Protein AF-A0A1U7JL25-F1 (afdb_monomer_lite)

Structure (mmCIF, N/CA/C/O backbone):
data_AF-A0A1U7JL25-F1
#
_entry.id   AF-A0A1U7JL25-F1
#
loop_
_atom_site.group_PDB
_atom_site.id
_atom_site.type_symbol
_atom_site.label_atom_id
_atom_site.label_alt_id
_atom_site.label_comp_id
_atom_site.label_asym_id
_atom_site.label_entity_id
_atom_site.label_seq_id
_atom_site.pdbx_PDB_ins_code
_atom_site.Cartn_x
_atom_site.Cartn_y
_atom_site.Cartn_z
_atom_site.occupancy
_atom_site.B_iso_or_equiv
_atom_site.auth_seq_id
_atom_site.auth_comp_id
_atom_site.auth_asym_id
_atom_site.auth_atom_id
_atom_site.pdbx_PDB_model_num
ATOM 1 N N . MET A 1 1 ? -29.634 47.310 18.943 1.00 49.72 1 MET A N 1
ATOM 2 C CA . MET A 1 1 ? -30.437 47.659 17.751 1.00 49.72 1 MET A CA 1
ATOM 3 C C . MET A 1 1 ? -29.432 48.065 16.679 1.00 49.72 1 MET A C 1
ATOM 5 O O . MET A 1 1 ? -28.912 49.161 16.789 1.00 49.72 1 MET A O 1
ATOM 9 N N . SER A 1 2 ? -28.923 47.222 15.783 1.00 41.75 2 SER A N 1
ATOM 10 C CA . SER A 1 2 ? -29.426 46.081 14.990 1.00 41.75 2 SER A CA 1
ATOM 11 C C . SER A 1 2 ? -28.538 44.820 15.181 1.00 41.75 2 SER A C 1
ATOM 13 O O . SER A 1 2 ? -27.331 44.981 15.289 1.00 41.75 2 SER A O 1
ATOM 15 N N . VAL A 1 3 ? -29.048 43.595 15.422 1.00 50.41 3 VAL A N 1
ATOM 16 C CA . VAL A 1 3 ? -29.727 42.686 14.449 1.00 50.41 3 VAL A CA 1
ATOM 17 C C . VAL A 1 3 ? -28.703 42.297 13.357 1.00 50.41 3 VAL A C 1
ATOM 19 O O . VAL A 1 3 ? -28.267 43.210 12.670 1.00 50.41 3 VAL A O 1
ATOM 22 N N . ILE A 1 4 ? -28.208 41.072 13.109 1.00 45.22 4 ILE A N 1
ATOM 23 C CA . ILE A 1 4 ? -28.579 39.652 13.337 1.00 45.22 4 ILE A CA 1
ATOM 24 C C . ILE A 1 4 ? -27.309 38.828 12.936 1.00 45.22 4 ILE A C 1
ATOM 26 O O . ILE A 1 4 ? -26.629 39.219 11.993 1.00 45.22 4 ILE A O 1
ATOM 30 N N . GLU A 1 5 ? -26.752 37.939 13.766 1.00 57.09 5 GLU A N 1
ATOM 31 C CA . GLU A 1 5 ? -26.760 36.459 13.629 1.00 57.09 5 GLU A CA 1
ATOM 32 C C . GLU A 1 5 ? -26.888 35.877 12.201 1.00 57.09 5 GLU A C 1
ATOM 34 O O . GLU A 1 5 ? -27.988 35.821 11.695 1.00 57.09 5 GLU A O 1
ATOM 39 N N . GLU A 1 6 ? -25.806 35.379 11.589 1.00 47.94 6 GLU A N 1
ATOM 40 C CA . GLU A 1 6 ? -25.799 34.195 10.690 1.00 47.94 6 GLU A CA 1
ATOM 41 C C . GLU A 1 6 ? -24.325 33.765 10.513 1.00 47.94 6 GLU A C 1
ATOM 43 O O . GLU A 1 6 ? -23.496 34.543 10.048 1.00 47.94 6 GLU A O 1
ATOM 48 N N . THR A 1 7 ? -23.829 32.686 11.128 1.00 48.19 7 THR A N 1
ATOM 49 C CA . THR A 1 7 ? -23.955 31.275 10.704 1.00 48.19 7 THR A CA 1
ATOM 50 C C . THR A 1 7 ? -23.716 31.078 9.211 1.00 48.19 7 THR A C 1
ATOM 52 O O . THR A 1 7 ? -24.637 31.189 8.417 1.00 48.19 7 THR A O 1
ATOM 55 N N . GLY A 1 8 ? -22.485 30.734 8.836 1.00 46.31 8 GLY A N 1
ATOM 56 C CA . GLY A 1 8 ? -22.171 30.411 7.449 1.00 46.31 8 GLY A CA 1
ATOM 57 C C . GLY A 1 8 ? -20.694 30.133 7.237 1.00 46.31 8 GLY A C 1
ATOM 58 O O . GLY A 1 8 ? -20.029 30.846 6.492 1.00 46.31 8 GLY A O 1
ATOM 59 N N . ASP A 1 9 ? -20.169 29.101 7.905 1.00 45.44 9 ASP A N 1
ATOM 60 C CA . ASP A 1 9 ? -18.993 28.359 7.429 1.00 45.44 9 ASP A CA 1
ATOM 61 C C . ASP A 1 9 ? -19.380 27.680 6.104 1.00 45.44 9 ASP A C 1
ATOM 63 O O . ASP A 1 9 ? -19.581 26.477 6.023 1.00 45.44 9 ASP A O 1
ATOM 67 N N . GLU A 1 10 ? -19.586 28.485 5.061 1.00 53.47 10 GLU A N 1
ATOM 68 C CA . GLU A 1 10 ? -20.107 28.074 3.757 1.00 53.47 10 GLU A CA 1
ATOM 69 C C . GLU A 1 10 ? -18.954 27.575 2.877 1.00 53.47 10 GLU A C 1
ATOM 71 O O . GLU A 1 10 ? -18.700 28.004 1.751 1.00 53.47 10 GLU A O 1
ATOM 76 N N . ARG A 1 11 ? -18.181 26.661 3.455 1.00 55.88 11 ARG A N 1
ATOM 77 C CA . ARG A 1 11 ? -17.374 25.702 2.719 1.00 55.88 11 ARG A CA 1
ATOM 78 C C . ARG A 1 11 ? -17.712 24.342 3.264 1.00 55.88 11 ARG A C 1
ATOM 80 O O . ARG A 1 11 ? -16.822 23.651 3.741 1.00 55.88 11 ARG A O 1
ATOM 87 N N . ASP A 1 12 ? -18.977 23.954 3.153 1.00 53.22 12 ASP A N 1
ATOM 88 C CA . ASP A 1 12 ? -19.369 22.558 3.241 1.00 53.22 12 ASP A CA 1
ATOM 89 C C . ASP A 1 12 ? -18.487 21.821 2.231 1.00 53.22 12 ASP A C 1
ATOM 91 O O . ASP A 1 12 ? -18.699 21.931 1.014 1.00 53.22 12 ASP A O 1
ATOM 95 N N . PRO A 1 13 ? -17.435 21.103 2.661 1.00 58.16 13 PRO A N 1
ATOM 96 C CA . PRO A 1 13 ? -16.623 20.416 1.699 1.00 58.16 13 PRO A CA 1
ATOM 97 C C . PRO A 1 13 ? -17.545 19.289 1.271 1.00 58.16 13 PRO A C 1
ATOM 99 O O . PRO A 1 13 ? -17.840 18.390 2.061 1.00 58.16 13 PRO A O 1
ATOM 102 N N . LEU A 1 14 ? -18.002 19.302 0.020 1.00 57.62 14 LEU A N 1
ATOM 103 C CA . LEU A 1 14 ? -18.637 18.131 -0.592 1.00 57.62 14 LEU A CA 1
ATOM 104 C C . LEU A 1 14 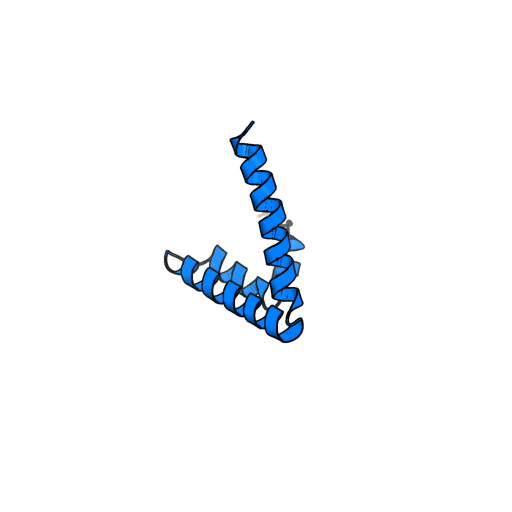? -17.810 16.866 -0.288 1.00 57.62 14 LEU A C 1
ATOM 106 O O . LEU A 1 14 ? -18.361 15.791 -0.083 1.00 57.62 14 LEU A O 1
ATOM 110 N N . PHE A 1 15 ? -16.498 17.046 -0.119 1.00 54.25 15 PHE A N 1
ATOM 111 C CA . PHE A 1 15 ? -15.530 16.101 0.418 1.00 54.25 15 PHE A CA 1
ATOM 112 C C . PHE A 1 15 ? -15.884 15.480 1.789 1.00 54.25 15 PHE A C 1
ATOM 114 O O . PHE A 1 15 ? -15.793 14.266 1.925 1.00 54.25 15 PHE A O 1
ATOM 121 N N . MET A 1 16 ? -16.326 16.246 2.796 1.00 53.19 16 MET A N 1
ATOM 122 C CA . MET A 1 16 ? -16.732 15.708 4.106 1.00 53.19 16 MET A CA 1
ATOM 123 C C . MET A 1 16 ? -18.026 14.898 4.008 1.00 53.19 16 MET A C 1
ATOM 125 O O . MET A 1 16 ? -18.076 13.790 4.534 1.00 53.19 16 MET A O 1
ATOM 129 N N . ARG A 1 17 ? -19.054 15.371 3.285 1.00 55.84 17 ARG A N 1
ATOM 130 C CA . ARG A 1 17 ? -20.279 14.570 3.063 1.00 55.84 17 ARG A CA 1
ATOM 131 C C . ARG A 1 17 ? -19.989 13.293 2.272 1.00 55.84 17 ARG A C 1
ATOM 133 O O . ARG A 1 17 ? -20.567 12.260 2.591 1.00 55.84 17 ARG A O 1
ATOM 140 N N . LEU A 1 18 ? -19.073 13.336 1.302 1.00 55.06 18 LEU A N 1
ATOM 141 C CA . LEU A 1 18 ? -18.665 12.166 0.517 1.00 55.06 18 LEU A CA 1
ATOM 142 C C . LEU A 1 18 ? -17.840 11.166 1.349 1.00 55.06 18 LEU A C 1
ATOM 144 O O . LEU A 1 18 ? -18.036 9.962 1.216 1.00 55.06 18 LEU A O 1
ATOM 148 N N . LEU A 1 19 ? -16.989 11.646 2.265 1.00 52.69 19 LEU A N 1
ATOM 149 C CA . LEU A 1 19 ? -16.266 10.820 3.243 1.00 52.69 19 LEU A CA 1
ATOM 150 C C . LEU A 1 19 ? -17.204 10.181 4.280 1.00 52.69 19 LEU A C 1
ATOM 152 O O . LEU A 1 19 ? -17.000 9.028 4.650 1.00 52.69 19 LEU A O 1
ATOM 156 N N . PHE A 1 20 ? -18.246 10.892 4.723 1.00 50.31 20 PHE A N 1
ATOM 157 C CA . PHE A 1 20 ? -19.247 10.373 5.665 1.00 50.31 20 PHE A CA 1
ATOM 158 C C . PHE A 1 20 ? -20.267 9.416 5.026 1.00 50.31 20 PHE A C 1
ATOM 160 O O . PHE A 1 20 ? -20.885 8.636 5.747 1.00 50.31 20 PHE A O 1
ATOM 167 N N . LEU A 1 21 ? -20.432 9.436 3.698 1.00 49.47 21 LEU A N 1
ATOM 168 C CA . LEU A 1 21 ? -21.313 8.507 2.980 1.00 49.47 21 LEU A CA 1
ATOM 169 C C . LEU A 1 21 ? -20.669 7.133 2.754 1.00 49.47 21 LEU A C 1
ATOM 171 O O . LEU A 1 21 ? -21.374 6.165 2.483 1.00 49.47 21 LEU A O 1
ATOM 175 N N . VAL A 1 22 ? -19.341 7.038 2.866 1.00 50.81 22 VAL A N 1
ATOM 176 C CA . VAL A 1 22 ? -18.625 5.764 2.808 1.00 50.81 22 VAL A CA 1
ATOM 177 C C . VAL A 1 22 ? -18.553 5.205 4.232 1.00 50.81 22 VAL A C 1
ATOM 179 O O . VAL A 1 22 ? -17.707 5.654 5.010 1.00 50.81 22 VAL A O 1
ATOM 182 N N . PRO A 1 23 ? -19.393 4.217 4.602 1.00 50.00 23 PRO A N 1
ATOM 183 C CA . PRO A 1 23 ? -19.517 3.740 5.985 1.00 50.00 23 PRO A CA 1
ATOM 184 C C . PRO A 1 23 ? -18.201 3.227 6.595 1.00 50.00 23 PRO A C 1
ATOM 186 O O . PRO A 1 23 ? -18.078 3.173 7.813 1.00 50.00 23 PRO A O 1
ATOM 189 N N . ILE A 1 24 ? -17.199 2.902 5.772 1.00 55.16 24 ILE A N 1
ATOM 190 C CA . ILE A 1 24 ? -15.891 2.399 6.219 1.00 55.16 24 ILE A CA 1
ATOM 191 C C . ILE A 1 24 ? -14.854 3.523 6.407 1.00 55.16 24 ILE A C 1
ATOM 193 O O . ILE A 1 24 ? -14.023 3.456 7.311 1.00 55.16 24 ILE A O 1
ATOM 197 N N . ILE A 1 25 ? -14.904 4.577 5.589 1.00 53.31 25 ILE A N 1
ATOM 198 C CA . ILE A 1 25 ? -13.920 5.675 5.597 1.00 53.31 25 ILE A CA 1
ATOM 199 C C . ILE A 1 25 ? -14.357 6.834 6.504 1.00 53.31 25 ILE A C 1
ATOM 201 O O . ILE A 1 25 ? -13.508 7.472 7.126 1.00 53.31 25 ILE A O 1
ATOM 205 N N . GLY A 1 26 ? -15.664 7.056 6.672 1.00 52.56 26 GLY A N 1
ATOM 206 C CA . GLY A 1 26 ? -16.196 8.082 7.575 1.00 52.56 26 GLY A CA 1
ATOM 207 C C . GLY A 1 26 ? -15.883 7.827 9.056 1.00 52.56 26 GLY A C 1
ATOM 208 O O . GLY A 1 26 ? -15.659 8.776 9.805 1.00 52.56 26 GLY A O 1
ATOM 209 N N . TRP A 1 27 ? -15.795 6.558 9.477 1.00 58.31 27 TRP A N 1
ATOM 210 C CA . TRP A 1 27 ? -15.325 6.181 10.821 1.00 58.31 27 TRP A CA 1
ATOM 211 C C . TRP A 1 27 ? -13.819 6.427 10.991 1.00 58.31 27 TRP A C 1
ATOM 213 O O . TRP A 1 27 ? -13.402 7.045 11.967 1.00 58.31 27 TRP A O 1
ATOM 223 N N . LEU A 1 28 ? -13.020 6.055 9.985 1.00 55.78 28 LEU A N 1
ATOM 224 C CA . LEU A 1 28 ? -11.567 6.254 9.960 1.00 55.78 28 LEU A CA 1
ATOM 225 C C . LEU A 1 28 ? -11.174 7.737 10.104 1.00 55.78 28 LEU A C 1
ATOM 227 O O . LEU A 1 28 ? -10.221 8.075 10.805 1.00 55.78 28 LEU A O 1
ATOM 231 N N . PHE A 1 29 ? -1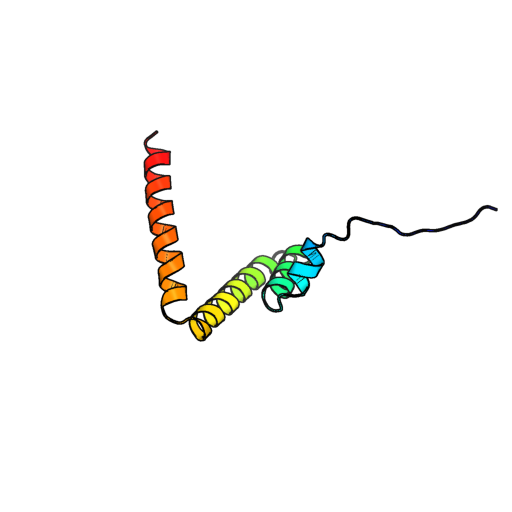1.913 8.631 9.441 1.00 53.34 29 PHE A N 1
ATOM 232 C CA . PHE A 1 29 ? -11.661 10.074 9.490 1.00 53.34 29 PHE A CA 1
ATOM 233 C C . PHE A 1 29 ? -12.138 10.712 10.802 1.00 53.34 29 PHE A C 1
ATOM 235 O O . PHE A 1 29 ? -11.518 11.661 11.281 1.00 53.34 29 PHE A O 1
ATOM 242 N N . ARG A 1 30 ? -13.202 10.176 11.418 1.00 53.78 30 ARG A N 1
ATOM 243 C CA . ARG A 1 30 ? -13.671 10.617 12.740 1.00 53.78 30 ARG A CA 1
ATOM 244 C C . ARG A 1 30 ? -12.627 10.334 13.829 1.00 53.78 30 ARG A C 1
ATOM 246 O O . ARG A 1 30 ? -12.403 11.208 14.662 1.00 53.78 30 ARG A O 1
ATOM 253 N N . ASP A 1 31 ? -11.934 9.195 13.778 1.00 57.12 31 ASP A N 1
ATOM 254 C CA . ASP A 1 31 ? -10.839 8.885 14.714 1.00 57.12 31 ASP A CA 1
ATOM 255 C C . ASP A 1 31 ? -9.574 9.725 14.466 1.00 57.12 31 ASP A C 1
ATOM 257 O O . ASP A 1 31 ? -8.912 10.146 15.416 1.00 57.12 31 ASP A O 1
ATOM 261 N N . ALA A 1 32 ? -9.259 10.038 13.203 1.00 54.28 32 ALA A N 1
ATOM 262 C CA . ALA A 1 32 ? -8.096 10.857 12.849 1.00 54.28 32 ALA A CA 1
ATOM 263 C C . ALA A 1 32 ? -8.226 12.334 13.274 1.00 54.28 32 ALA A C 1
ATOM 265 O O . ALA A 1 32 ? -7.218 12.977 13.559 1.00 54.28 32 ALA A O 1
ATOM 266 N N . VAL A 1 33 ? -9.449 12.877 13.313 1.00 56.56 33 VAL A N 1
ATOM 267 C CA . VAL A 1 33 ? -9.706 14.292 13.641 1.00 56.56 33 VAL A CA 1
ATOM 268 C C . VAL A 1 33 ? -9.856 14.532 15.150 1.00 56.56 33 VAL A C 1
ATOM 270 O O . VAL A 1 33 ? -9.478 15.598 15.630 1.00 56.56 33 VAL A O 1
ATOM 273 N N . TYR A 1 34 ? -10.372 13.563 15.917 1.00 56.59 34 TYR A N 1
ATOM 274 C CA . TYR A 1 34 ? -10.725 13.765 17.334 1.00 56.59 34 TYR A CA 1
ATOM 275 C C . TYR A 1 34 ? -9.791 13.091 18.354 1.00 56.59 34 TYR A C 1
ATOM 277 O O . TYR A 1 34 ? -9.890 13.371 19.551 1.00 56.59 34 TYR A O 1
ATOM 285 N N . GLY A 1 35 ? -8.893 12.199 17.936 1.00 50.03 35 GLY A N 1
ATOM 286 C CA . GLY A 1 35 ? -8.176 11.341 18.876 1.00 50.03 35 GLY A CA 1
ATOM 287 C C . GLY A 1 35 ? -6.828 11.889 19.374 1.00 50.03 35 GLY A C 1
ATOM 288 O O . GLY A 1 35 ? -5.896 12.132 18.610 1.00 50.03 35 GLY A O 1
ATOM 289 N N . LYS A 1 36 ? -6.692 11.983 20.703 1.00 60.19 36 LYS A N 1
ATOM 290 C CA . LYS A 1 36 ? -5.409 12.031 21.440 1.00 60.19 36 LYS A CA 1
ATOM 291 C C . LYS A 1 36 ? -4.594 10.743 21.179 1.00 60.19 36 LYS A C 1
ATOM 293 O O . LYS A 1 36 ? -5.147 9.813 20.616 1.00 60.19 36 LYS A O 1
ATOM 298 N N . SER A 1 37 ? -3.319 10.691 21.595 1.00 58.34 37 SER A N 1
ATOM 299 C CA . SER A 1 37 ? -2.275 9.641 21.397 1.00 58.34 37 SER A CA 1
ATOM 300 C C . SER A 1 37 ? -2.685 8.215 20.949 1.00 58.34 37 SER A C 1
ATOM 302 O O . SER A 1 37 ? -1.964 7.607 20.160 1.00 58.34 37 SER A O 1
ATOM 304 N N . ASP A 1 38 ? -3.814 7.675 21.408 1.00 59.28 38 ASP A N 1
ATOM 305 C CA . ASP A 1 38 ? -4.350 6.359 21.034 1.00 59.28 38 ASP A CA 1
ATOM 306 C C . ASP A 1 38 ? -5.011 6.301 19.641 1.00 59.28 38 ASP A C 1
ATOM 308 O O . ASP A 1 38 ? -5.206 5.219 19.086 1.00 59.28 38 ASP A O 1
ATOM 312 N N . ALA A 1 39 ? -5.295 7.449 19.021 1.00 64.75 39 ALA A N 1
ATOM 313 C CA . ALA A 1 39 ? -5.924 7.571 17.698 1.00 64.75 39 ALA A CA 1
ATOM 314 C C . ALA A 1 39 ? -5.194 6.801 16.592 1.00 64.75 39 ALA A C 1
ATOM 316 O O . ALA A 1 39 ? -5.802 6.274 15.660 1.00 64.75 39 ALA A O 1
ATOM 317 N N . LYS A 1 40 ? -3.865 6.709 16.705 1.00 62.47 40 LYS A N 1
ATOM 318 C CA . LYS A 1 40 ? -3.017 6.034 15.720 1.00 62.47 40 LYS A CA 1
ATOM 319 C C . LYS A 1 40 ? -3.313 4.533 15.641 1.00 62.47 40 LYS A C 1
ATOM 321 O O 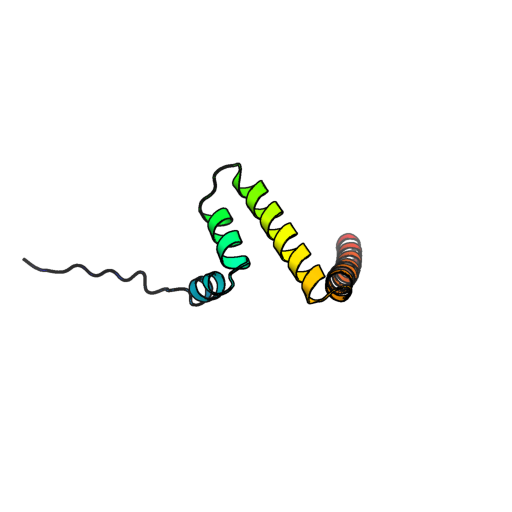. LYS A 1 40 ? -3.240 3.952 14.560 1.00 62.47 40 LYS A O 1
ATOM 326 N N . TYR A 1 41 ? -3.676 3.919 16.770 1.00 67.69 41 TYR A N 1
ATOM 327 C CA . TYR A 1 41 ? -4.028 2.501 16.832 1.00 67.69 41 TYR A CA 1
ATOM 328 C C . TYR A 1 41 ? -5.400 2.235 16.212 1.00 67.69 41 TYR A C 1
ATOM 330 O O . TYR A 1 41 ? -5.527 1.297 15.427 1.00 67.69 41 TYR A O 1
ATOM 338 N N . TYR A 1 42 ? -6.393 3.088 16.484 1.00 67.88 42 TYR A N 1
ATOM 339 C CA . TYR A 1 42 ? -7.729 2.978 15.884 1.00 67.88 42 TYR A CA 1
ATOM 340 C C . TYR A 1 42 ? -7.701 3.178 14.364 1.00 67.88 42 TYR A C 1
ATOM 342 O O . TYR A 1 42 ? -8.338 2.420 13.633 1.00 67.88 42 TYR A O 1
ATOM 350 N N . PHE A 1 43 ? -6.869 4.101 13.869 1.00 71.38 43 PHE A N 1
ATOM 351 C CA . PHE A 1 43 ? -6.655 4.281 12.433 1.00 71.38 43 PHE A CA 1
ATOM 352 C C . PHE A 1 43 ? -6.085 3.019 11.765 1.00 71.38 43 PHE A C 1
ATOM 354 O O . PHE A 1 43 ? -6.630 2.540 10.771 1.00 71.38 43 PHE A O 1
ATOM 361 N N . CYS A 1 44 ? -5.015 2.441 12.326 1.00 74.25 44 CYS A N 1
ATOM 362 C CA . CYS A 1 44 ? -4.448 1.192 11.813 1.00 74.25 44 CYS A CA 1
ATOM 363 C C . CYS A 1 44 ? -5.463 0.044 11.870 1.00 74.25 44 CYS A C 1
ATOM 365 O O . CYS A 1 44 ? -5.631 -0.663 10.880 1.00 74.25 44 CYS A O 1
ATOM 367 N N . ALA A 1 45 ? -6.162 -0.132 12.994 1.00 75.56 45 ALA A N 1
ATOM 368 C CA . ALA A 1 45 ? -7.159 -1.187 13.151 1.00 75.56 45 ALA A CA 1
ATOM 369 C C . ALA A 1 45 ? -8.256 -1.086 12.082 1.00 75.56 45 ALA A C 1
ATOM 371 O O . ALA A 1 45 ? -8.558 -2.070 11.410 1.00 75.56 45 ALA A O 1
ATOM 372 N N . ASN A 1 46 ? -8.798 0.110 11.853 1.00 73.88 46 ASN A N 1
ATOM 373 C CA . ASN A 1 46 ? -9.864 0.311 10.879 1.00 73.88 46 ASN A CA 1
ATOM 374 C C . ASN A 1 4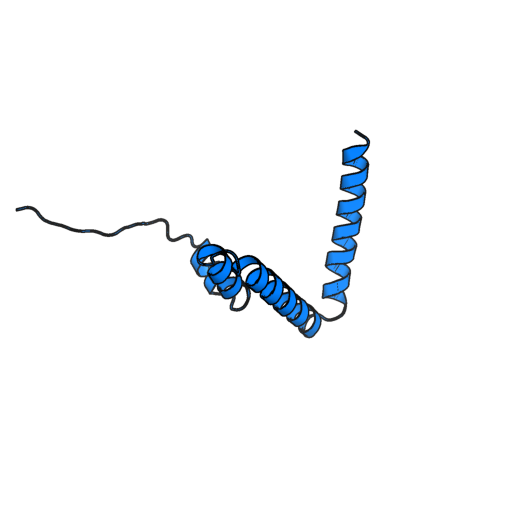6 ? -9.357 0.193 9.426 1.00 73.88 46 ASN A C 1
ATOM 376 O O . ASN A 1 46 ? -10.081 -0.309 8.566 1.00 73.88 46 ASN A O 1
ATOM 380 N N . PHE A 1 47 ? -8.098 0.558 9.148 1.00 77.25 47 PHE A N 1
ATOM 381 C CA . PHE A 1 47 ? -7.447 0.274 7.862 1.00 77.25 47 PHE A CA 1
ATOM 382 C C . PHE A 1 47 ? -7.330 -1.235 7.604 1.00 77.25 47 PHE A C 1
ATOM 384 O O . PHE A 1 47 ? -7.712 -1.706 6.533 1.00 77.25 47 PHE A O 1
ATOM 391 N N . PHE A 1 48 ? -6.869 -2.010 8.591 1.00 79.69 48 PHE A N 1
ATOM 392 C CA . PHE A 1 48 ? -6.784 -3.469 8.483 1.00 79.69 48 PHE A CA 1
ATOM 393 C C . PHE A 1 48 ? -8.159 -4.125 8.330 1.00 79.69 48 PHE A C 1
ATOM 395 O O . PHE A 1 48 ? -8.300 -5.034 7.516 1.00 79.69 48 PHE A O 1
ATOM 402 N N . VAL A 1 49 ? -9.180 -3.656 9.054 1.00 79.12 49 VAL A N 1
ATOM 403 C CA . VAL A 1 49 ? -10.561 -4.150 8.914 1.00 79.12 49 VAL A CA 1
ATOM 404 C C . VAL A 1 49 ? -11.117 -3.839 7.523 1.00 79.12 49 VAL A C 1
ATOM 406 O O . VAL A 1 49 ? -11.679 -4.725 6.882 1.00 79.12 49 VAL A O 1
ATOM 409 N N . GLY A 1 50 ? -10.917 -2.619 7.014 1.00 78.38 50 GLY A N 1
ATOM 410 C CA . GLY A 1 50 ? -11.313 -2.249 5.653 1.00 78.38 50 GLY A CA 1
ATOM 411 C C . GLY A 1 50 ? -10.593 -3.081 4.589 1.00 78.38 50 GLY A C 1
ATOM 412 O O . GLY A 1 50 ? -11.216 -3.532 3.629 1.00 78.38 50 GLY A O 1
ATOM 413 N N . TRP A 1 51 ?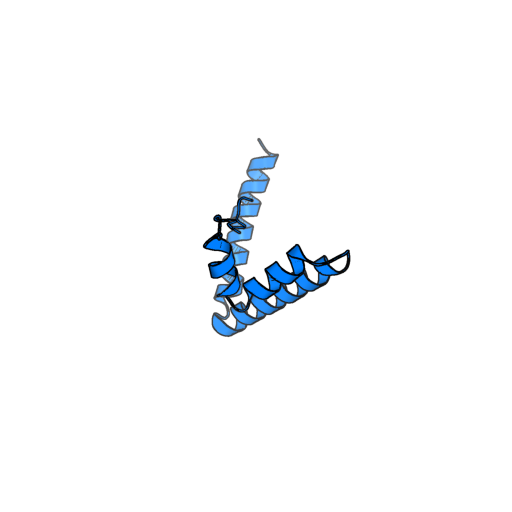 -9.302 -3.352 4.788 1.00 79.94 51 TRP A N 1
ATOM 414 C CA . TRP A 1 51 ? -8.518 -4.202 3.895 1.00 79.94 51 TRP A CA 1
ATOM 415 C C . TRP A 1 51 ? -8.968 -5.668 3.947 1.00 79.94 51 TRP A C 1
ATOM 417 O O . TRP A 1 51 ? -9.123 -6.296 2.902 1.00 79.94 51 TRP A O 1
ATOM 427 N N . ALA A 1 52 ? -9.283 -6.196 5.132 1.00 80.38 52 ALA A N 1
ATOM 428 C CA . ALA A 1 52 ? -9.861 -7.528 5.293 1.00 80.38 52 ALA A CA 1
ATOM 429 C C . ALA A 1 52 ? -11.233 -7.646 4.607 1.00 80.38 52 ALA A C 1
ATOM 431 O O . ALA A 1 52 ? -11.493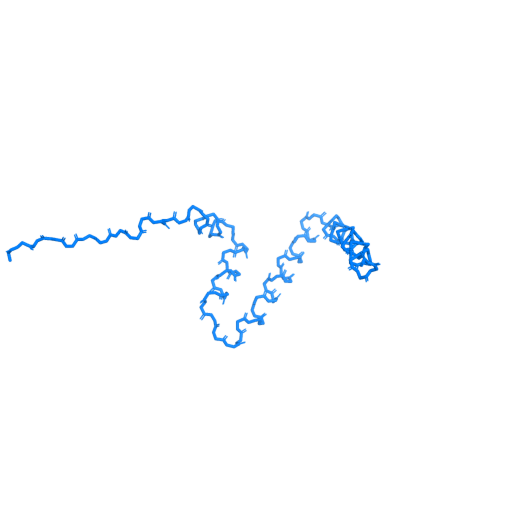 -8.642 3.934 1.00 80.38 52 ALA A O 1
ATOM 432 N N . LEU A 1 53 ? -12.084 -6.615 4.701 1.00 79.88 53 LEU A N 1
ATOM 433 C CA . LEU A 1 53 ? -13.348 -6.565 3.962 1.00 79.88 53 LEU A CA 1
ATOM 434 C C . LEU A 1 53 ? -13.112 -6.540 2.447 1.00 79.88 53 LEU A C 1
ATOM 436 O O . LEU A 1 53 ? -13.792 -7.250 1.710 1.00 79.88 53 LEU A O 1
ATOM 440 N N . ALA A 1 54 ? -12.136 -5.763 1.972 1.00 80.31 54 ALA A N 1
ATOM 441 C CA . ALA A 1 54 ? -11.779 -5.726 0.556 1.00 80.31 54 ALA A CA 1
ATOM 442 C C . ALA A 1 54 ? -11.311 -7.102 0.057 1.00 80.31 54 ALA A C 1
ATOM 444 O O . ALA A 1 54 ? -11.733 -7.536 -1.013 1.00 80.31 54 ALA A O 1
ATOM 445 N N . ILE A 1 55 ? -10.510 -7.822 0.849 1.00 83.50 55 ILE A N 1
ATOM 446 C CA . ILE A 1 55 ? -10.111 -9.205 0.556 1.00 83.50 55 ILE A CA 1
ATOM 447 C C . ILE A 1 55 ? -11.325 -10.139 0.570 1.00 83.50 55 ILE A C 1
ATOM 449 O O . ILE A 1 55 ? -11.410 -11.022 -0.271 1.00 83.50 55 ILE A O 1
ATOM 453 N N . TYR A 1 56 ? -12.292 -9.946 1.465 1.00 78.94 56 TYR A N 1
ATOM 454 C CA . TYR A 1 56 ? -13.501 -10.771 1.496 1.00 78.94 56 TYR A CA 1
ATOM 455 C C . TYR A 1 56 ? -14.401 -10.562 0.265 1.00 78.94 56 TYR A C 1
ATOM 457 O O . TYR A 1 56 ? -14.872 -11.534 -0.319 1.00 78.94 56 TYR A O 1
ATOM 465 N N . PHE A 1 57 ? -14.619 -9.311 -0.159 1.00 79.25 57 PHE A N 1
ATOM 466 C CA . PHE A 1 57 ? -15.488 -8.987 -1.299 1.00 79.25 57 PHE A CA 1
ATOM 467 C C . PHE A 1 57 ? -14.829 -9.234 -2.658 1.00 79.25 57 PHE A C 1
ATOM 469 O O . PHE A 1 57 ? -15.469 -9.763 -3.564 1.00 79.25 57 PHE A O 1
ATOM 476 N N . PHE A 1 58 ? -13.569 -8.827 -2.823 1.00 78.69 58 PHE A N 1
ATOM 477 C CA . PHE A 1 58 ? -12.863 -8.921 -4.102 1.00 78.69 58 PHE A CA 1
ATOM 478 C C . PHE A 1 58 ? -11.986 -10.172 -4.196 1.00 78.69 58 PHE A C 1
ATOM 480 O O . PHE A 1 58 ? -11.708 -10.630 -5.301 1.00 78.69 58 PHE A O 1
ATOM 487 N N . GLY A 1 59 ? -11.561 -10.755 -3.073 1.00 85.12 59 GLY A N 1
ATOM 488 C CA . GLY A 1 59 ? -10.717 -11.946 -3.041 1.00 85.12 59 GLY A CA 1
ATOM 489 C C . GLY A 1 59 ? -9.245 -11.645 -3.317 1.00 85.12 59 GLY A C 1
ATOM 490 O O . GLY A 1 59 ? -8.666 -10.665 -2.847 1.00 85.12 59 GLY A O 1
ATOM 491 N N . TYR A 1 60 ? -8.640 -12.506 -4.133 1.00 85.00 60 TYR A N 1
ATOM 492 C CA . TYR A 1 60 ? -7.249 -12.417 -4.577 1.00 85.00 60 TYR A CA 1
ATOM 493 C C . TYR A 1 60 ? -6.823 -11.072 -5.217 1.00 85.00 60 TYR A C 1
ATOM 495 O O . TYR A 1 60 ? -5.725 -10.602 -4.900 1.00 85.00 60 TYR A O 1
ATOM 503 N N . PRO A 1 61 ? -7.631 -10.389 -6.061 1.00 84.44 61 PRO A N 1
ATOM 504 C CA . PRO A 1 61 ? -7.236 -9.096 -6.631 1.00 84.44 61 PRO A CA 1
ATOM 505 C C . PRO A 1 61 ? -6.950 -8.010 -5.583 1.00 84.44 61 PRO A C 1
ATOM 507 O O . PRO A 1 61 ? -6.100 -7.157 -5.834 1.00 84.44 61 PRO A O 1
ATOM 510 N N . ALA A 1 62 ? -7.566 -8.060 -4.394 1.00 84.94 62 ALA A N 1
ATOM 511 C CA . ALA A 1 62 ? -7.284 -7.103 -3.318 1.00 84.94 62 ALA A CA 1
ATOM 512 C C . ALA A 1 62 ? -5.843 -7.199 -2.779 1.00 84.94 62 ALA A C 1
ATOM 514 O O . ALA A 1 62 ? -5.344 -6.235 -2.199 1.00 84.94 62 ALA A O 1
ATOM 515 N N . LEU A 1 63 ? -5.169 -8.338 -2.984 1.00 85.81 63 LEU A N 1
ATOM 516 C CA . LEU A 1 63 ? -3.755 -8.538 -2.654 1.00 85.81 63 LEU A CA 1
ATOM 517 C C . LEU A 1 63 ? -2.841 -8.214 -3.840 1.00 85.81 63 LEU A C 1
ATOM 519 O O . LEU A 1 63 ? -1.805 -7.581 -3.666 1.00 85.81 63 LEU A O 1
ATOM 523 N N . ILE A 1 64 ? -3.237 -8.599 -5.056 1.00 89.94 64 ILE A N 1
ATOM 524 C CA . ILE A 1 64 ? -2.421 -8.403 -6.263 1.00 89.94 64 ILE A CA 1
ATOM 525 C C . ILE A 1 64 ? -2.168 -6.925 -6.559 1.00 89.94 64 ILE A C 1
ATOM 527 O O . ILE A 1 64 ? -1.034 -6.536 -6.828 1.00 89.94 64 ILE A O 1
ATOM 531 N N . ILE A 1 65 ? -3.203 -6.087 -6.471 1.00 91.31 65 ILE A N 1
ATOM 532 C CA . ILE A 1 65 ? -3.096 -4.661 -6.788 1.00 91.31 65 ILE A CA 1
ATOM 533 C C . ILE A 1 65 ? -2.065 -3.947 -5.894 1.00 91.31 65 ILE A C 1
ATOM 535 O O . ILE A 1 65 ? -1.163 -3.315 -6.451 1.00 91.31 65 ILE A O 1
ATOM 539 N N . PRO A 1 66 ? -2.113 -4.048 -4.547 1.00 88.62 66 PRO A N 1
ATOM 540 C CA . PRO A 1 66 ? -1.100 -3.419 -3.704 1.00 88.62 66 PRO A CA 1
ATOM 541 C C . PRO A 1 66 ? 0.295 -4.015 -3.915 1.00 88.62 66 PRO A C 1
ATOM 543 O O . PRO A 1 66 ? 1.270 -3.268 -3.873 1.00 88.62 66 PRO A O 1
ATOM 546 N N . THR A 1 67 ? 0.421 -5.314 -4.210 1.00 93.56 67 THR A N 1
ATOM 547 C CA . THR A 1 67 ? 1.725 -5.905 -4.546 1.00 93.56 67 THR A CA 1
ATOM 548 C C . THR A 1 67 ? 2.312 -5.296 -5.820 1.00 93.56 67 THR A C 1
ATOM 550 O O . THR A 1 67 ? 3.463 -4.865 -5.802 1.00 93.56 67 THR A O 1
ATOM 553 N N . LEU A 1 68 ? 1.541 -5.190 -6.909 1.00 95.44 68 LEU A N 1
ATOM 554 C CA . LEU A 1 68 ? 2.023 -4.564 -8.147 1.00 95.44 68 LEU A CA 1
ATOM 555 C C . LEU A 1 68 ? 2.339 -3.077 -7.945 1.00 95.44 68 LEU A C 1
ATOM 557 O O . LEU A 1 68 ? 3.348 -2.590 -8.454 1.00 95.44 68 LEU A O 1
ATOM 561 N N . ALA A 1 69 ? 1.520 -2.361 -7.171 1.00 95.12 69 ALA A N 1
ATOM 562 C CA . ALA A 1 69 ? 1.783 -0.966 -6.835 1.00 95.12 69 ALA A CA 1
ATOM 563 C C . ALA A 1 69 ? 3.110 -0.806 -6.072 1.00 95.12 69 ALA A C 1
ATOM 565 O O . ALA A 1 69 ? 3.903 0.074 -6.406 1.00 95.12 69 ALA A O 1
ATOM 566 N N . LEU A 1 70 ? 3.396 -1.685 -5.102 1.00 95.00 70 LEU A N 1
ATOM 567 C CA . LEU A 1 70 ? 4.666 -1.684 -4.368 1.00 95.00 70 LEU A CA 1
ATOM 568 C C . LEU A 1 70 ? 5.868 -1.989 -5.265 1.00 95.00 70 LEU A C 1
ATOM 570 O O . LEU A 1 70 ? 6.928 -1.409 -5.049 1.00 95.00 70 LEU A O 1
ATOM 574 N N . VAL A 1 71 ? 5.718 -2.837 -6.285 1.00 96.50 71 VAL A N 1
ATOM 575 C CA . VAL A 1 71 ? 6.783 -3.086 -7.271 1.00 96.50 71 VAL A CA 1
ATOM 576 C C . VAL A 1 71 ? 7.125 -1.802 -8.027 1.00 96.50 71 VAL A C 1
ATOM 578 O O . VAL A 1 71 ? 8.293 -1.415 -8.078 1.00 96.50 71 VAL A O 1
ATOM 581 N N . VAL A 1 72 ? 6.121 -1.097 -8.561 1.00 96.44 72 VAL A N 1
ATOM 582 C CA . VAL A 1 72 ? 6.328 0.196 -9.244 1.00 96.44 72 VAL A CA 1
ATOM 583 C C . VAL A 1 72 ? 6.984 1.206 -8.300 1.00 96.44 72 VAL A C 1
ATOM 585 O O . VAL A 1 72 ? 7.913 1.920 -8.688 1.00 96.44 72 VAL A O 1
ATOM 588 N N . LEU A 1 73 ? 6.542 1.238 -7.043 1.00 97.19 73 LEU A N 1
ATOM 589 C CA . LEU A 1 73 ? 7.067 2.136 -6.021 1.00 97.19 73 LEU A CA 1
ATOM 590 C C . LEU A 1 73 ? 8.532 1.821 -5.683 1.00 97.19 73 LEU A C 1
ATOM 592 O O . LEU A 1 73 ? 9.342 2.740 -5.609 1.00 97.19 73 LEU A O 1
ATOM 596 N N . ALA A 1 74 ? 8.900 0.542 -5.576 1.00 96.38 74 ALA A N 1
ATOM 597 C CA . ALA A 1 74 ? 10.274 0.103 -5.342 1.00 96.38 74 ALA A CA 1
ATOM 598 C C . ALA A 1 74 ? 11.208 0.505 -6.491 1.00 96.38 74 ALA A C 1
ATOM 600 O O . ALA A 1 74 ? 12.268 1.079 -6.243 1.00 96.38 74 ALA A O 1
ATOM 601 N N . PHE A 1 75 ? 10.803 0.286 -7.747 1.00 97.00 75 PHE A N 1
ATOM 602 C CA . PHE A 1 75 ? 11.584 0.734 -8.905 1.00 97.00 75 PHE A CA 1
ATOM 603 C C . PHE A 1 75 ? 11.751 2.253 -8.925 1.00 97.00 75 PHE A C 1
ATOM 605 O O . PHE A 1 75 ? 12.858 2.754 -9.120 1.00 97.00 75 PHE A O 1
ATOM 612 N N . THR A 1 76 ? 10.669 2.989 -8.664 1.00 97.00 76 THR A N 1
ATOM 613 C CA . THR A 1 76 ? 10.707 4.455 -8.576 1.00 97.00 76 THR A CA 1
ATOM 614 C C . THR A 1 76 ? 11.671 4.913 -7.483 1.00 97.00 76 THR A C 1
ATOM 616 O O . THR A 1 76 ? 12.419 5.868 -7.687 1.00 97.00 76 THR A O 1
ATOM 619 N N . TRP A 1 77 ? 11.686 4.223 -6.340 1.00 97.38 77 TRP A N 1
ATOM 620 C CA . TRP A 1 77 ? 12.556 4.529 -5.210 1.00 97.38 77 TRP A CA 1
ATOM 621 C C . TRP A 1 77 ? 14.033 4.253 -5.516 1.00 97.38 77 TRP A C 1
ATOM 623 O O . TRP A 1 77 ? 14.875 5.099 -5.228 1.00 97.38 77 TRP A O 1
ATOM 633 N N . ILE A 1 78 ? 14.346 3.142 -6.191 1.00 97.12 78 ILE A N 1
ATOM 634 C CA . ILE A 1 78 ? 15.710 2.830 -6.651 1.00 97.12 78 ILE A CA 1
ATOM 635 C C . ILE A 1 78 ? 16.212 3.912 -7.610 1.00 97.12 78 ILE A C 1
ATOM 637 O O . ILE A 1 78 ? 17.266 4.503 -7.386 1.00 97.12 78 ILE A O 1
ATOM 641 N N . VAL A 1 79 ? 15.426 4.236 -8.642 1.00 96.62 79 VAL A N 1
ATOM 642 C CA . VAL A 1 79 ? 15.761 5.313 -9.589 1.00 96.62 79 VAL A CA 1
ATOM 643 C C . VAL A 1 79 ? 15.884 6.658 -8.868 1.00 96.62 79 VAL A C 1
ATOM 645 O O . VAL A 1 79 ? 16.629 7.530 -9.307 1.00 96.62 79 VAL A O 1
ATOM 648 N N . ALA A 1 80 ? 15.166 6.838 -7.758 1.00 96.44 80 ALA A N 1
ATOM 649 C CA . ALA A 1 80 ? 15.232 8.045 -6.956 1.00 96.44 80 ALA A CA 1
ATOM 650 C C . ALA A 1 80 ? 16.458 8.208 -6.082 1.00 96.44 80 ALA A C 1
ATOM 652 O O . ALA A 1 80 ? 16.844 9.345 -5.835 1.00 96.44 80 ALA A O 1
ATOM 653 N N . VAL A 1 81 ? 17.055 7.108 -5.648 1.00 96.94 81 VAL A N 1
ATOM 654 C CA . VAL A 1 81 ? 18.297 7.117 -4.876 1.00 96.94 81 VAL A CA 1
ATOM 655 C C . VAL A 1 81 ? 19.522 7.173 -5.791 1.00 96.94 81 VAL A C 1
ATOM 657 O O . VAL A 1 81 ? 20.543 7.724 -5.401 1.00 96.94 81 VAL A O 1
ATOM 660 N N . CYS A 1 82 ? 19.437 6.606 -6.998 1.00 93.62 82 CYS A N 1
ATOM 661 C CA . CYS A 1 82 ? 20.554 6.566 -7.947 1.00 93.62 82 CYS A CA 1
ATOM 662 C C . CYS A 1 82 ? 20.728 7.833 -8.802 1.00 93.62 82 CYS A C 1
ATOM 664 O O . CYS A 1 82 ? 21.717 7.912 -9.531 1.00 93.62 82 CYS A O 1
ATOM 666 N N . ARG A 1 83 ? 19.777 8.772 -8.766 1.00 78.00 83 ARG A N 1
ATOM 667 C CA . ARG A 1 83 ? 19.924 10.092 -9.399 1.00 78.00 83 ARG A CA 1
ATOM 668 C C . ARG A 1 83 ? 20.648 11.058 -8.466 1.00 78.00 83 ARG A C 1
ATOM 670 O O . ARG A 1 83 ? 21.352 11.936 -9.001 1.00 78.00 83 ARG A O 1
#

Radius of gyration: 20.19 Å; chains: 1; bounding box: 51×60×31 Å

Secondary structure (DSSP, 8-state):
-------------HHHHHHHHSTTHHHHHHHHHH--TTHHHHHHHHHHHHHHHHHHHH-THHHHHHHHHHHHHHHHHHHHHH-

Sequence (83 aa):
MSVIEETGDERDPLFMRLLFLVPIIGWLFRDAVYGKSDAKYYFCANFFVGWALAIYFFGYPALIIPTLALVVLAFTWIVAVCR

pLDDT: mean 70.37, std 17.76, range [41.75, 97.38]

Organism: NCBI:txid197461

Foldseek 3Di:
DDDDDDDPPPCPPVVLVVQCVPVLRNQLVVLVVDDDPCSVVVNVVSVVVVLVVCCVVVNPVSVVVVVVVVVVVVVVVVVVVVD